Protein AF-A0A973AXG6-F1 (afdb_monomer)

Foldseek 3Di:
DPPVVQLVVQLVLQLVLLVVLVEDNVLSNLQSNLLCVQPPNCSSVLSDDPPDVPPPVPPPPPPDDPDAPDQYAQPQDSHGLSQLVCCCPVVVDQALCCCCCPRSVVLPPPRAALSSSLNSLVSCCVSVSHPPVCSVVRSVVNQVCSCVPPVDHHHHPPPD

Nearest PDB structures (foldseek):
  3kra-assembly1_C  TM=2.219E-01  e=5.729E+00  Mentha x piperita

Secondary structure (DSSP, 8-state):
-HHHHHHHHHHHHHHHHHHHTT--HHHHHHHHHHHHHHHGGGGGGGT-----TT-----------SSS--TT--TTSS--THHHHHHHHHH---SHHIIIIIIS-GGG-TT--HHHHHHHHHHHHHTTSS-GGGHHHHHHHHHHHHHHHH----------

Solvent-accessible surface area (backbone atoms only — not comparable to full-atom values): 9145 Å² total; per-residue (Å²): 125,69,68,61,61,56,49,54,52,30,30,54,45,16,29,51,35,33,42,76,67,67,36,57,73,91,52,21,56,60,27,17,49,48,36,27,72,69,47,40,85,51,25,38,55,32,58,54,76,78,82,48,89,92,56,76,70,65,78,76,73,80,69,92,61,91,90,66,71,58,100,60,35,34,56,73,48,57,40,46,51,43,46,57,57,34,37,36,73,80,65,66,43,73,47,69,59,47,38,38,56,69,64,68,41,38,80,75,41,90,56,51,30,50,60,29,48,44,38,52,36,54,50,33,30,75,69,69,64,37,58,74,90,46,36,67,60,52,39,53,51,46,49,53,45,39,31,76,76,69,71,41,81,64,46,74,81,76,83,124

Mean predicted aligned error: 7.83 Å

Sequence (160 aa):
ACAGASRTAAIQQAVAAAAEAGMPMQQAGAVAESTVALFGKRAADVWHRSKVPGQDVAQIQIQDKAQGPGPGHIRGVDLPAAAVEFCVREEWAVTLDDVIERRLMLSFHERLSRETIADVAELLVRAGVLAADLAAVEVDACVARLESRYGRIVPQNNIL

Structure (mmCIF, N/CA/C/O backbone):
data_AF-A0A973AXG6-F1
#
_entry.id   AF-A0A973AXG6-F1
#
loop_
_atom_site.group_PDB
_atom_site.id
_atom_site.type_symbol
_atom_site.label_atom_id
_atom_site.label_alt_id
_atom_site.label_comp_id
_atom_site.label_asym_id
_atom_site.label_entity_id
_atom_site.label_seq_id
_atom_site.pdbx_PDB_ins_code
_atom_site.Cartn_x
_atom_site.Cartn_y
_atom_site.Cartn_z
_atom_site.occupancy
_atom_site.B_iso_or_equiv
_atom_site.auth_seq_id
_atom_site.auth_comp_id
_atom_site.auth_asym_id
_atom_site.auth_atom_id
_atom_site.pdbx_PDB_model_num
ATOM 1 N N . ALA A 1 1 ? 26.809 6.194 -14.359 1.00 47.06 1 ALA A N 1
ATOM 2 C CA . ALA A 1 1 ? 25.831 6.279 -15.468 1.00 47.06 1 ALA A CA 1
ATOM 3 C C . ALA A 1 1 ? 24.842 5.095 -15.539 1.00 47.06 1 ALA A C 1
ATOM 5 O O . ALA A 1 1 ? 23.777 5.265 -16.112 1.00 47.06 1 ALA A O 1
ATOM 6 N N . CYS A 1 2 ? 25.114 3.925 -14.936 1.00 53.59 2 CYS A N 1
ATOM 7 C CA . CYS A 1 2 ? 24.285 2.717 -15.128 1.00 53.59 2 CYS A CA 1
ATOM 8 C C . CYS A 1 2 ? 22.955 2.652 -14.339 1.00 53.59 2 CYS A C 1
ATOM 10 O O . CYS A 1 2 ? 22.064 1.902 -14.725 1.00 53.59 2 CYS A O 1
ATOM 12 N N . ALA A 1 3 ? 22.785 3.425 -13.258 1.00 60.06 3 ALA A N 1
ATOM 13 C CA . ALA A 1 3 ? 21.574 3.354 -12.427 1.00 60.06 3 ALA A CA 1
ATOM 14 C C . ALA A 1 3 ? 20.322 3.929 -13.124 1.00 60.06 3 ALA A C 1
ATOM 16 O O . ALA A 1 3 ? 19.241 3.354 -13.017 1.00 60.06 3 ALA A O 1
ATOM 17 N N . GLY A 1 4 ? 20.473 5.019 -13.889 1.00 63.59 4 GLY A N 1
ATOM 18 C CA . GLY A 1 4 ? 19.365 5.651 -14.619 1.00 63.59 4 GLY A CA 1
ATOM 19 C C . GLY A 1 4 ? 18.826 4.780 -15.755 1.00 63.59 4 GLY A C 1
ATOM 20 O O . GLY A 1 4 ? 17.620 4.578 -15.847 1.00 63.59 4 GLY A O 1
ATOM 21 N N . ALA A 1 5 ? 19.717 4.169 -16.544 1.00 67.56 5 ALA A N 1
ATOM 22 C CA . ALA A 1 5 ? 19.334 3.249 -17.619 1.00 67.56 5 ALA A CA 1
ATOM 23 C C . ALA A 1 5 ? 18.560 2.024 -17.094 1.00 67.56 5 ALA A C 1
ATOM 25 O O . ALA A 1 5 ? 17.587 1.594 -17.710 1.00 67.56 5 ALA A O 1
ATOM 26 N N . SER A 1 6 ? 18.934 1.505 -15.915 1.00 84.75 6 SER A N 1
ATOM 27 C CA . SER A 1 6 ? 18.208 0.403 -15.272 1.00 84.75 6 SER A CA 1
ATOM 28 C C . SER A 1 6 ? 16.818 0.811 -14.774 1.00 84.75 6 SER A C 1
ATOM 30 O O . SER A 1 6 ? 15.925 -0.032 -14.769 1.00 84.75 6 SER A O 1
ATOM 32 N N . ARG A 1 7 ? 16.623 2.067 -14.345 1.00 90.56 7 ARG A N 1
ATOM 33 C CA . ARG A 1 7 ? 15.315 2.565 -13.891 1.00 90.56 7 ARG A CA 1
ATOM 34 C C . ARG A 1 7 ? 14.365 2.774 -15.067 1.00 90.56 7 ARG A C 1
ATOM 36 O O . ARG A 1 7 ? 13.229 2.323 -15.000 1.00 90.56 7 ARG A O 1
ATOM 43 N N . THR A 1 8 ? 14.833 3.397 -16.150 1.00 92.25 8 THR A N 1
ATOM 44 C CA . THR A 1 8 ? 14.026 3.597 -17.365 1.00 92.25 8 THR A CA 1
ATOM 45 C C . THR A 1 8 ? 13.542 2.267 -17.942 1.00 92.25 8 THR A C 1
ATOM 47 O O . THR A 1 8 ? 12.367 2.142 -18.272 1.00 92.25 8 THR A O 1
ATOM 50 N N . ALA A 1 9 ? 14.414 1.254 -17.999 1.00 92.69 9 ALA A N 1
ATOM 51 C CA . ALA A 1 9 ? 14.035 -0.081 -18.460 1.00 92.69 9 ALA A CA 1
ATOM 52 C C . ALA A 1 9 ? 12.971 -0.733 -17.557 1.00 92.69 9 ALA A C 1
ATOM 54 O O . ALA A 1 9 ? 12.004 -1.296 -18.065 1.00 92.69 9 ALA A O 1
ATOM 55 N N . ALA A 1 10 ? 13.107 -0.613 -16.231 1.00 92.75 10 ALA A N 1
ATOM 56 C CA . ALA A 1 10 ? 12.113 -1.129 -15.290 1.00 92.75 10 ALA A CA 1
ATOM 57 C C . ALA A 1 10 ? 10.749 -0.436 -15.452 1.00 92.75 10 ALA A C 1
ATOM 59 O O . ALA A 1 10 ? 9.724 -1.109 -15.426 1.00 92.75 10 ALA A O 1
ATOM 60 N N . ILE A 1 11 ? 10.728 0.883 -15.684 1.00 94.38 11 ILE A N 1
ATOM 61 C CA . ILE A 1 11 ? 9.487 1.630 -15.955 1.00 94.38 11 ILE A CA 1
ATOM 62 C C . ILE A 1 11 ? 8.838 1.138 -17.249 1.00 94.38 11 ILE A C 1
ATOM 64 O O . ILE A 1 11 ? 7.647 0.853 -17.255 1.00 94.38 11 ILE A O 1
ATOM 68 N N . GLN A 1 12 ? 9.602 0.978 -18.332 1.00 93.69 12 GLN A N 1
ATOM 69 C CA . GLN A 1 12 ? 9.063 0.481 -19.604 1.00 93.69 12 GLN A CA 1
ATOM 70 C C . GLN A 1 12 ? 8.452 -0.921 -19.469 1.00 93.69 12 GLN A C 1
ATOM 72 O O . GLN A 1 12 ? 7.366 -1.168 -19.988 1.00 93.69 12 GLN A O 1
ATOM 77 N N . GLN A 1 13 ? 9.119 -1.818 -18.738 1.00 92.88 13 GLN A N 1
ATOM 78 C CA . GLN A 1 13 ? 8.604 -3.162 -18.458 1.00 92.88 13 GLN A CA 1
ATOM 79 C C . GLN A 1 13 ? 7.335 -3.117 -17.599 1.00 92.88 13 GLN A C 1
ATOM 81 O O . GLN A 1 13 ? 6.363 -3.799 -17.907 1.00 92.88 13 GLN A O 1
ATOM 86 N N . ALA A 1 14 ? 7.318 -2.278 -16.564 1.00 91.69 14 ALA A N 1
ATOM 87 C CA . ALA A 1 14 ? 6.158 -2.078 -15.704 1.00 91.69 14 ALA A CA 1
ATOM 88 C C . ALA A 1 14 ? 4.948 -1.509 -16.469 1.00 91.69 14 ALA A C 1
ATOM 90 O O . ALA A 1 14 ? 3.832 -1.981 -16.280 1.00 91.69 14 ALA A O 1
ATOM 91 N N . VAL A 1 15 ? 5.159 -0.551 -17.380 1.00 92.38 15 VAL A N 1
ATOM 92 C CA . VAL A 1 15 ? 4.095 -0.018 -18.251 1.00 92.38 15 VAL A CA 1
ATOM 93 C C . VAL A 1 15 ? 3.522 -1.113 -19.150 1.00 92.38 15 VAL A C 1
ATOM 95 O O . VAL A 1 15 ? 2.302 -1.216 -19.271 1.00 92.38 15 VAL A O 1
ATOM 98 N N . ALA A 1 16 ? 4.379 -1.935 -19.763 1.00 90.94 16 ALA A N 1
ATOM 99 C CA . ALA A 1 16 ? 3.936 -3.042 -20.608 1.00 90.94 16 ALA A CA 1
ATOM 100 C C . ALA A 1 16 ? 3.105 -4.059 -19.809 1.00 90.94 16 ALA A C 1
ATOM 102 O O . ALA A 1 16 ? 1.989 -4.382 -20.210 1.00 90.94 16 ALA A O 1
ATOM 103 N N . ALA A 1 17 ? 3.592 -4.476 -18.637 1.00 89.06 17 ALA A N 1
ATOM 104 C CA . ALA A 1 17 ? 2.888 -5.413 -17.766 1.00 89.06 17 ALA A CA 1
ATOM 105 C C . ALA A 1 17 ? 1.540 -4.853 -17.266 1.00 89.06 17 ALA A C 1
ATOM 107 O O . ALA A 1 17 ? 0.534 -5.563 -17.257 1.00 89.06 17 ALA A O 1
ATOM 108 N N . ALA A 1 18 ? 1.484 -3.563 -16.913 1.00 86.62 18 ALA A N 1
ATOM 109 C CA . ALA A 1 18 ? 0.241 -2.896 -16.531 1.00 86.62 18 ALA A CA 1
ATOM 110 C C . ALA A 1 18 ? -0.778 -2.863 -17.684 1.00 86.62 18 ALA A C 1
ATOM 112 O O . ALA A 1 18 ? -1.961 -3.137 -17.469 1.00 86.62 18 ALA A O 1
ATOM 113 N N . ALA A 1 19 ? -0.327 -2.560 -18.905 1.00 86.12 19 ALA A N 1
ATOM 114 C CA . ALA A 1 19 ? -1.180 -2.544 -20.090 1.00 86.12 19 ALA A CA 1
ATOM 115 C C . ALA A 1 19 ? -1.712 -3.947 -20.435 1.00 86.12 19 ALA A C 1
ATOM 117 O O . ALA A 1 19 ? -2.901 -4.096 -20.712 1.00 86.12 19 ALA A O 1
ATOM 118 N N . GLU A 1 20 ? -0.869 -4.980 -20.357 1.00 84.94 20 GLU A N 1
ATOM 119 C CA . GLU A 1 20 ? -1.271 -6.385 -20.537 1.00 84.94 20 GLU A CA 1
ATOM 120 C C . GLU A 1 20 ? -2.299 -6.837 -19.490 1.00 84.94 20 GLU A C 1
ATOM 122 O O . GLU A 1 20 ? -3.210 -7.603 -19.804 1.00 84.94 20 GLU A O 1
ATOM 127 N N . ALA A 1 21 ? -2.206 -6.314 -18.264 1.00 81.00 21 ALA A N 1
ATOM 128 C CA . ALA A 1 21 ? -3.181 -6.534 -17.198 1.00 81.00 21 ALA A CA 1
ATOM 129 C C . ALA A 1 21 ? -4.489 -5.726 -17.368 1.00 81.00 21 ALA A C 1
ATOM 131 O O . ALA A 1 21 ? -5.365 -5.793 -16.505 1.00 81.00 21 ALA A O 1
ATOM 132 N N . GLY A 1 22 ? -4.642 -4.973 -18.465 1.00 81.81 22 GLY A N 1
ATOM 133 C CA . GLY A 1 22 ? -5.857 -4.225 -18.797 1.00 81.81 22 GLY A CA 1
ATOM 134 C C . GLY A 1 22 ? -5.927 -2.808 -18.220 1.00 81.81 22 GLY A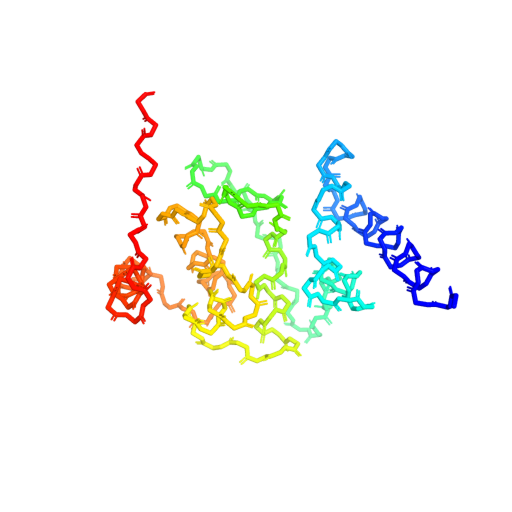 C 1
ATOM 135 O O . GLY A 1 22 ? -6.989 -2.188 -18.268 1.00 81.81 22 GLY A O 1
ATOM 136 N N . MET A 1 23 ? -4.827 -2.267 -17.683 1.00 81.12 23 MET A N 1
ATOM 137 C CA . MET A 1 23 ? -4.791 -0.889 -17.188 1.00 81.12 23 MET A CA 1
ATOM 138 C C . MET A 1 23 ? -4.875 0.124 -18.345 1.00 81.12 23 MET A C 1
ATOM 140 O O . MET A 1 23 ? -4.118 0.005 -19.313 1.00 81.12 23 MET A O 1
ATOM 144 N N . PRO A 1 24 ? -5.720 1.173 -18.257 1.00 83.62 24 PRO A N 1
ATOM 145 C CA . PRO A 1 24 ? -5.758 2.226 -19.268 1.00 83.62 24 PRO A CA 1
ATOM 146 C C . PRO A 1 24 ? -4.400 2.923 -19.420 1.00 83.62 24 PRO A C 1
ATOM 148 O O . PRO A 1 24 ? -3.793 3.338 -18.431 1.00 83.62 24 PRO A O 1
ATOM 151 N N . MET A 1 25 ? -3.946 3.135 -20.661 1.00 80.31 25 MET A N 1
ATOM 152 C CA . MET A 1 25 ? -2.627 3.730 -20.941 1.00 80.31 25 MET A CA 1
ATOM 153 C C . MET A 1 25 ? -2.417 5.106 -20.294 1.00 80.31 25 MET A C 1
ATOM 155 O O . MET A 1 25 ? -1.294 5.436 -19.923 1.00 80.31 25 MET A O 1
ATOM 159 N N . GLN A 1 26 ? -3.488 5.891 -20.119 1.00 83.44 26 GLN A N 1
ATOM 160 C CA . GLN A 1 26 ? -3.427 7.194 -19.447 1.00 83.44 26 GLN A CA 1
ATOM 16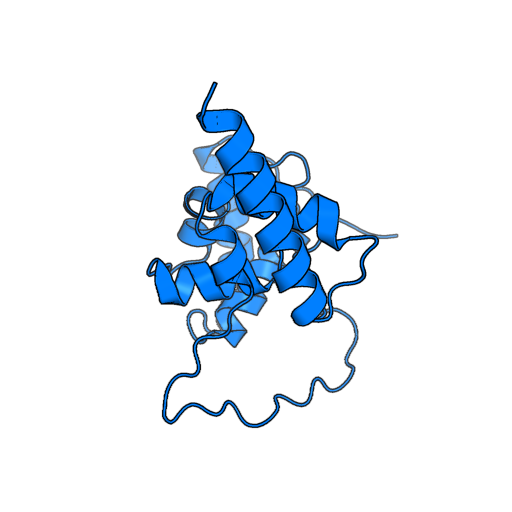1 C C . GLN A 1 26 ? -2.971 7.080 -17.981 1.00 83.44 26 GLN A C 1
ATOM 163 O O . GLN A 1 26 ? -2.364 8.010 -17.461 1.00 83.44 26 GLN A O 1
ATOM 168 N N . GLN A 1 27 ? -3.250 5.950 -17.325 1.00 82.44 27 GLN A N 1
ATOM 169 C CA . GLN A 1 27 ? -2.893 5.687 -15.926 1.00 82.44 27 GLN A CA 1
ATOM 170 C C . GLN A 1 27 ? -1.609 4.851 -15.804 1.00 82.44 27 GLN A C 1
ATOM 172 O O . GLN A 1 27 ? -0.856 5.022 -14.847 1.00 82.44 27 GLN A O 1
ATOM 177 N N . ALA A 1 28 ? -1.321 3.993 -16.789 1.00 85.75 28 ALA A N 1
ATOM 178 C CA . ALA A 1 28 ? -0.217 3.032 -16.741 1.00 85.75 28 ALA A CA 1
ATOM 179 C C . ALA A 1 28 ? 1.159 3.668 -16.468 1.00 85.75 28 ALA A C 1
ATOM 181 O O . ALA A 1 28 ? 1.954 3.085 -15.739 1.00 85.75 28 ALA A O 1
ATOM 182 N N . GLY A 1 29 ? 1.435 4.865 -17.002 1.00 88.56 29 GLY A N 1
ATOM 183 C CA . GLY A 1 29 ? 2.706 5.567 -16.777 1.00 88.56 29 GLY A CA 1
ATOM 184 C C . GLY A 1 29 ? 2.948 5.925 -15.307 1.00 88.56 29 GLY A C 1
ATOM 185 O O . GLY A 1 29 ? 3.936 5.489 -14.720 1.00 88.56 29 GLY A O 1
ATOM 186 N N . ALA A 1 30 ? 2.017 6.665 -14.695 1.00 87.56 30 ALA A N 1
ATOM 187 C CA . ALA A 1 30 ? 2.130 7.102 -13.300 1.00 87.56 30 ALA A CA 1
ATOM 188 C C . ALA A 1 30 ? 2.144 5.914 -12.324 1.00 87.56 30 ALA A C 1
ATOM 190 O O . ALA A 1 30 ? 2.936 5.879 -11.379 1.00 87.56 30 ALA A O 1
ATOM 191 N N . VAL A 1 31 ? 1.314 4.900 -12.589 1.00 89.19 31 VAL A N 1
ATOM 192 C CA . VAL A 1 31 ? 1.275 3.684 -11.771 1.00 89.19 31 VAL A CA 1
ATOM 193 C C . VAL A 1 31 ? 2.582 2.897 -11.893 1.00 89.19 31 VAL A C 1
ATOM 195 O O . VAL A 1 31 ? 3.120 2.434 -10.885 1.00 89.19 31 VAL A O 1
ATOM 198 N N . ALA A 1 32 ? 3.146 2.771 -13.098 1.00 91.06 32 ALA A N 1
ATOM 199 C CA . ALA A 1 32 ? 4.426 2.100 -13.306 1.00 91.06 32 ALA A CA 1
ATOM 200 C C . ALA A 1 32 ? 5.580 2.820 -12.597 1.00 91.06 32 ALA A C 1
ATOM 202 O O . ALA A 1 32 ? 6.410 2.164 -11.969 1.00 91.06 32 ALA A O 1
ATOM 203 N N . GLU A 1 33 ? 5.627 4.152 -12.645 1.00 92.88 33 GLU A N 1
ATOM 204 C CA . GLU A 1 33 ? 6.648 4.938 -11.947 1.00 92.88 33 GLU A CA 1
ATOM 205 C C . GLU A 1 33 ? 6.600 4.736 -10.430 1.00 92.88 33 GLU A C 1
ATOM 207 O O . GLU A 1 33 ? 7.634 4.439 -9.820 1.00 92.88 33 GLU A O 1
ATOM 212 N N . SER A 1 34 ? 5.409 4.833 -9.836 1.00 92.81 34 SER A N 1
ATOM 213 C CA . SER A 1 34 ? 5.194 4.596 -8.405 1.00 92.81 34 SER A CA 1
ATOM 214 C C . SER A 1 34 ? 5.543 3.161 -8.009 1.00 92.81 34 SER A C 1
ATOM 216 O O . SER A 1 34 ? 6.219 2.929 -7.006 1.00 92.81 34 SER A O 1
ATOM 218 N N . THR A 1 35 ? 5.177 2.184 -8.840 1.00 92.94 35 THR A N 1
ATOM 219 C CA . THR A 1 35 ? 5.497 0.770 -8.596 1.00 92.94 35 THR A CA 1
ATOM 220 C C . THR A 1 35 ? 7.006 0.513 -8.691 1.00 92.94 35 THR A C 1
ATOM 222 O O . THR A 1 35 ? 7.568 -0.171 -7.843 1.00 92.94 35 THR A O 1
ATOM 225 N N . VAL A 1 36 ? 7.714 1.104 -9.661 1.00 95.75 36 VAL A N 1
ATOM 226 C CA . VAL A 1 36 ? 9.186 1.012 -9.750 1.00 95.75 36 VAL A CA 1
ATOM 227 C C . VAL A 1 36 ? 9.871 1.718 -8.585 1.00 95.75 36 VAL A C 1
ATOM 229 O O . VAL A 1 36 ? 10.928 1.266 -8.143 1.00 95.75 36 VAL A O 1
ATOM 232 N N . ALA A 1 37 ? 9.298 2.802 -8.063 1.00 94.06 37 ALA A N 1
ATOM 233 C CA . ALA A 1 37 ? 9.838 3.460 -6.880 1.00 94.06 37 ALA A CA 1
ATOM 234 C C . ALA A 1 37 ? 9.824 2.540 -5.646 1.00 94.06 37 ALA A C 1
ATOM 236 O O . ALA A 1 37 ? 10.778 2.583 -4.873 1.00 94.06 37 ALA A O 1
ATOM 237 N N . LEU A 1 38 ? 8.800 1.690 -5.505 1.00 94.00 38 LEU A N 1
ATOM 238 C CA . LEU A 1 38 ? 8.659 0.751 -4.386 1.00 94.00 38 LEU A CA 1
ATOM 239 C C . LEU A 1 38 ? 9.396 -0.578 -4.612 1.00 94.00 38 LEU A C 1
ATOM 241 O O . LEU A 1 38 ? 10.141 -1.032 -3.749 1.00 94.00 38 LEU A O 1
ATOM 245 N N . PHE A 1 39 ? 9.227 -1.192 -5.783 1.00 93.69 39 PHE A N 1
ATOM 246 C CA . PHE A 1 39 ? 9.658 -2.573 -6.045 1.00 93.69 39 PHE A CA 1
ATOM 247 C C . PHE A 1 39 ? 10.887 -2.672 -6.961 1.00 93.69 39 PHE A C 1
ATOM 249 O O . PHE A 1 39 ? 11.418 -3.761 -7.213 1.00 93.69 39 PHE A O 1
ATOM 256 N N . GLY A 1 40 ? 11.374 -1.542 -7.480 1.00 93.88 40 GLY A N 1
ATOM 257 C CA . GLY A 1 40 ? 12.552 -1.482 -8.337 1.00 93.88 40 GLY A CA 1
ATOM 258 C C . GLY A 1 40 ? 12.428 -2.394 -9.557 1.00 93.88 40 GLY A C 1
ATOM 259 O O . GLY A 1 40 ? 11.502 -2.278 -10.355 1.00 93.88 40 GLY A O 1
ATOM 260 N N . LYS A 1 41 ? 13.376 -3.325 -9.703 1.00 92.00 41 LYS A N 1
ATOM 261 C CA . LYS A 1 41 ? 13.426 -4.265 -10.837 1.00 92.00 41 LYS A CA 1
ATOM 262 C C . LYS A 1 41 ? 12.286 -5.289 -10.836 1.00 92.00 41 LYS A C 1
ATOM 264 O O . LYS A 1 41 ? 12.020 -5.860 -11.882 1.00 92.00 41 LYS A O 1
ATOM 269 N N . ARG A 1 42 ? 11.634 -5.510 -9.689 1.00 92.50 42 ARG A N 1
ATOM 270 C CA . ARG A 1 42 ? 10.502 -6.440 -9.542 1.00 92.50 42 ARG A CA 1
ATOM 271 C C . ARG A 1 42 ? 9.158 -5.787 -9.837 1.00 92.50 42 ARG A C 1
ATOM 273 O O . ARG A 1 42 ? 8.133 -6.428 -9.670 1.00 92.50 42 ARG A O 1
ATOM 280 N N . ALA A 1 43 ? 9.143 -4.519 -10.254 1.00 93.06 43 ALA A N 1
ATOM 281 C CA . ALA A 1 43 ? 7.895 -3.821 -10.524 1.00 93.06 43 ALA A CA 1
ATOM 282 C C . ALA A 1 43 ? 7.014 -4.613 -11.491 1.00 93.06 43 ALA A C 1
ATOM 284 O O . ALA A 1 43 ? 5.869 -4.865 -11.157 1.00 93.06 43 ALA A O 1
ATOM 285 N N . ALA A 1 44 ? 7.549 -5.078 -12.627 1.00 91.06 44 ALA A N 1
ATOM 286 C CA . ALA A 1 44 ? 6.788 -5.865 -13.603 1.00 91.06 44 ALA A CA 1
ATOM 287 C C . ALA A 1 44 ? 6.115 -7.116 -12.990 1.00 91.06 44 ALA A C 1
ATOM 289 O O . ALA A 1 44 ? 4.986 -7.449 -13.349 1.00 91.06 44 ALA A O 1
ATOM 290 N N . ASP A 1 45 ? 6.755 -7.744 -11.998 1.00 90.69 45 ASP A N 1
ATOM 291 C CA . ASP A 1 45 ? 6.234 -8.927 -11.305 1.00 90.69 45 ASP A CA 1
ATOM 292 C C . ASP A 1 45 ? 4.954 -8.639 -10.505 1.00 90.69 45 ASP A C 1
ATOM 294 O O . ASP A 1 45 ? 4.179 -9.559 -10.245 1.00 90.69 45 ASP A O 1
ATOM 298 N N . VAL A 1 46 ? 4.690 -7.374 -10.151 1.00 90.00 46 VAL A N 1
ATOM 299 C CA . VAL A 1 46 ? 3.469 -6.960 -9.441 1.00 90.00 46 VAL A CA 1
ATOM 300 C C . VAL A 1 46 ? 2.214 -7.292 -10.245 1.00 90.00 46 VAL A C 1
ATOM 302 O O . VAL A 1 46 ? 1.211 -7.713 -9.674 1.00 90.00 46 VAL A O 1
ATOM 305 N N . TRP A 1 47 ? 2.261 -7.143 -11.569 1.00 84.88 47 TRP A N 1
ATOM 306 C CA . TRP A 1 47 ? 1.121 -7.427 -12.449 1.00 84.88 47 TRP A CA 1
ATOM 307 C C . TRP A 1 47 ? 1.039 -8.895 -12.866 1.00 84.88 47 TRP A C 1
ATOM 309 O O . TRP A 1 47 ? 0.014 -9.342 -13.384 1.00 84.88 47 TRP A O 1
ATOM 319 N N . HIS A 1 48 ? 2.092 -9.674 -12.620 1.00 77.81 48 HIS A N 1
ATOM 320 C CA . HIS A 1 48 ? 2.071 -11.101 -12.875 1.00 77.81 48 HIS A CA 1
ATOM 321 C C . HIS A 1 48 ? 1.317 -11.813 -11.750 1.00 77.81 48 HIS A C 1
ATOM 323 O O . HIS A 1 48 ? 1.766 -11.942 -10.609 1.00 77.81 48 HIS A O 1
ATOM 329 N N . ARG A 1 49 ? 0.132 -12.319 -12.089 1.00 64.31 49 ARG A N 1
ATOM 330 C CA . ARG A 1 49 ? -0.593 -13.253 -11.233 1.00 64.31 49 ARG A CA 1
ATOM 331 C C . ARG A 1 49 ? 0.153 -14.582 -11.297 1.00 64.31 49 ARG A C 1
ATOM 333 O O . ARG A 1 49 ? 0.132 -15.247 -12.334 1.00 64.31 49 ARG A O 1
ATOM 340 N N . SER A 1 50 ? 0.834 -14.970 -10.220 1.00 43.44 50 SER A N 1
ATOM 341 C CA . SER A 1 50 ? 1.374 -16.327 -10.119 1.00 43.44 50 SER A CA 1
ATOM 342 C C . SER A 1 50 ? 0.207 -17.295 -10.314 1.00 43.44 50 SER A C 1
ATOM 344 O O . SER A 1 50 ? -0.746 -17.286 -9.535 1.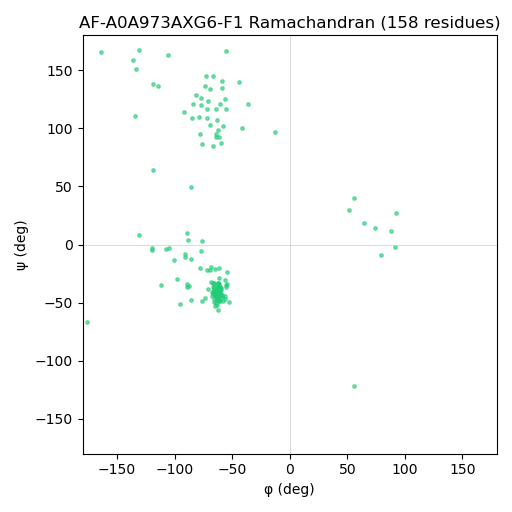00 43.44 50 SER A O 1
ATOM 346 N N . LYS A 1 51 ? 0.251 -18.101 -11.381 1.00 36.75 51 LYS A N 1
ATOM 347 C CA . LYS A 1 51 ? -0.630 -19.259 -1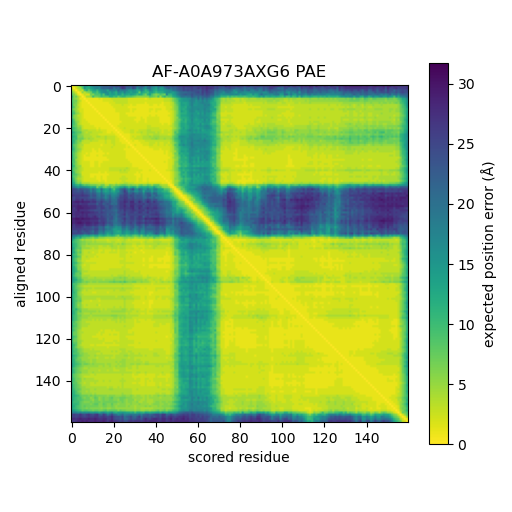1.539 1.00 36.75 51 LYS A CA 1
ATOM 348 C C . LYS A 1 51 ? -0.277 -20.218 -10.410 1.00 36.75 51 LYS A C 1
ATOM 350 O O . LYS A 1 51 ? 0.694 -20.958 -10.526 1.00 36.75 51 LYS A O 1
ATOM 355 N N . VAL A 1 52 ? -1.002 -20.165 -9.300 1.00 35.06 52 VAL A N 1
ATOM 356 C CA . VAL A 1 52 ? -0.873 -21.174 -8.249 1.00 35.06 52 VAL A CA 1
ATOM 357 C C . VAL A 1 52 ? -1.503 -22.459 -8.803 1.00 35.06 52 VAL A C 1
ATOM 359 O O . VAL A 1 52 ? -2.698 -22.450 -9.111 1.00 35.06 52 VAL A O 1
ATOM 362 N N . PRO A 1 53 ? -0.752 -23.563 -8.987 1.00 30.44 53 PRO A N 1
ATOM 363 C CA . PRO A 1 53 ? -1.331 -24.814 -9.465 1.00 30.44 53 PRO A CA 1
ATOM 364 C C . PRO A 1 53 ? -2.395 -25.296 -8.471 1.00 30.44 53 PRO A C 1
ATOM 366 O O . PRO A 1 53 ? -2.095 -25.501 -7.299 1.00 30.44 53 PRO A O 1
ATOM 369 N N . GLY A 1 54 ? -3.641 -25.447 -8.923 1.00 36.38 54 GLY A N 1
ATOM 370 C CA . GLY A 1 54 ? -4.760 -25.877 -8.071 1.00 36.38 54 GLY A CA 1
ATOM 371 C C . GLY A 1 54 ? -5.555 -24.748 -7.404 1.00 36.38 54 GLY A C 1
ATOM 372 O O . GLY A 1 54 ? -6.564 -25.032 -6.766 1.00 36.38 54 GLY A O 1
ATOM 373 N N . GLN A 1 55 ? -5.171 -23.485 -7.604 1.00 39.81 55 GLN A N 1
ATOM 374 C CA . GLN A 1 55 ? -6.042 -22.327 -7.392 1.00 39.81 55 GLN A CA 1
ATOM 375 C C . GLN A 1 55 ? -6.215 -21.587 -8.719 1.00 39.81 55 GLN A C 1
ATOM 377 O O . GLN A 1 55 ? -5.847 -20.422 -8.867 1.00 39.81 55 GLN A O 1
ATOM 382 N N . ASP A 1 56 ? -6.843 -22.260 -9.687 1.00 37.16 56 ASP A N 1
ATOM 383 C CA . ASP A 1 56 ? -7.749 -21.525 -10.561 1.00 37.16 56 ASP A CA 1
ATOM 384 C C . ASP A 1 56 ? -8.830 -20.984 -9.630 1.00 37.16 56 ASP A C 1
ATOM 386 O O . ASP A 1 56 ? -9.791 -21.670 -9.280 1.00 37.16 56 ASP A O 1
ATOM 390 N N . VAL A 1 57 ? -8.623 -19.759 -9.148 1.00 40.53 57 VAL A N 1
ATOM 391 C CA . VAL A 1 57 ? -9.712 -18.928 -8.660 1.00 40.53 57 VAL A CA 1
ATOM 392 C C . VAL A 1 57 ? -10.639 -18.771 -9.852 1.00 40.53 57 VAL A C 1
ATOM 394 O O . VAL A 1 57 ? -10.462 -17.889 -10.694 1.00 40.53 57 VAL A O 1
ATOM 397 N N . ALA A 1 58 ? -11.554 -19.737 -9.972 1.00 33.72 58 ALA A N 1
ATOM 398 C CA . ALA A 1 58 ? -12.677 -19.726 -10.879 1.00 33.72 58 ALA A CA 1
ATOM 399 C C . ALA A 1 58 ? -13.153 -18.288 -10.940 1.00 33.72 58 ALA A C 1
ATOM 401 O O . ALA A 1 58 ? -13.389 -17.716 -9.874 1.00 33.72 58 ALA A O 1
ATOM 402 N N . GLN A 1 59 ? -13.144 -17.722 -12.155 1.00 39.31 59 GLN A N 1
ATOM 403 C CA . GLN A 1 59 ? -13.606 -16.379 -12.490 1.00 39.31 59 GLN A CA 1
ATOM 404 C C . GLN A 1 59 ? -14.394 -15.794 -11.326 1.00 39.31 59 GLN A C 1
ATOM 406 O O . GLN A 1 59 ? -15.569 -16.125 -11.153 1.00 39.31 59 GLN A O 1
ATOM 411 N N . ILE A 1 60 ? -13.735 -14.986 -10.488 1.00 37.12 60 ILE A N 1
ATOM 412 C CA . ILE A 1 60 ? -14.478 -14.139 -9.570 1.00 37.12 60 ILE A CA 1
ATOM 413 C C . ILE A 1 60 ? -15.247 -13.245 -10.526 1.00 37.12 60 ILE A C 1
ATOM 415 O O . ILE A 1 60 ? -14.677 -12.346 -11.144 1.00 37.12 60 ILE A O 1
ATOM 419 N N . GLN A 1 61 ? -16.507 -13.607 -10.757 1.00 32.22 61 GLN A N 1
ATOM 420 C CA . GLN A 1 61 ? -17.458 -12.773 -11.445 1.00 32.22 61 GLN A CA 1
ATOM 421 C C . GLN A 1 61 ? -17.486 -11.505 -10.612 1.00 32.22 61 GLN A C 1
ATOM 423 O O . GLN A 1 61 ? -18.050 -11.485 -9.518 1.00 32.22 61 GLN A O 1
ATOM 428 N N . ILE A 1 62 ? -16.804 -10.471 -11.101 1.00 38.53 62 ILE A N 1
ATOM 429 C CA . ILE A 1 62 ? -16.997 -9.114 -10.625 1.00 38.53 62 ILE A CA 1
ATOM 430 C C . ILE A 1 62 ? -18.419 -8.785 -11.067 1.00 38.53 62 ILE A C 1
ATOM 432 O O . ILE A 1 62 ? -18.653 -8.307 -12.172 1.00 38.53 62 ILE A O 1
ATOM 436 N N . GLN A 1 63 ? -19.393 -9.186 -10.252 1.00 28.97 63 GLN A N 1
ATOM 437 C CA . GLN A 1 63 ? -20.722 -8.628 -10.347 1.00 28.97 63 GLN A CA 1
ATOM 438 C C . GLN A 1 63 ? -20.554 -7.163 -9.984 1.00 28.97 63 GLN A C 1
ATOM 440 O O . GLN A 1 63 ? -20.112 -6.848 -8.879 1.00 28.97 63 GLN A O 1
ATOM 445 N N . ASP A 1 64 ? -20.855 -6.303 -10.953 1.00 36.81 64 ASP A N 1
ATOM 446 C CA . ASP A 1 64 ? -21.061 -4.876 -10.765 1.00 36.81 64 ASP A CA 1
ATOM 447 C C . ASP A 1 64 ? -21.879 -4.649 -9.490 1.00 36.81 64 ASP A C 1
ATOM 449 O O . ASP A 1 64 ? -23.104 -4.791 -9.456 1.00 36.81 64 ASP A O 1
ATOM 453 N N . LYS A 1 65 ? -21.185 -4.297 -8.414 1.00 31.42 65 LYS A N 1
ATOM 454 C CA . LYS A 1 65 ? -21.785 -3.642 -7.269 1.00 31.42 65 LYS A CA 1
ATOM 455 C C . LYS A 1 65 ? -20.857 -2.502 -6.906 1.00 31.42 65 LYS A C 1
ATOM 457 O O . LYS A 1 65 ? -19.710 -2.702 -6.520 1.00 31.42 65 LYS A O 1
ATOM 462 N N . ALA A 1 66 ? -21.367 -1.304 -7.160 1.00 41.81 66 ALA A N 1
ATOM 463 C CA . ALA A 1 66 ? -20.700 -0.040 -6.943 1.00 41.81 66 ALA A CA 1
ATOM 464 C C . ALA A 1 66 ? -19.985 0.008 -5.578 1.00 41.81 66 ALA A C 1
ATOM 466 O O . ALA A 1 66 ? -20.553 -0.419 -4.576 1.00 41.81 66 ALA A O 1
ATOM 467 N N . GLN A 1 67 ? -18.781 0.600 -5.584 1.00 38.41 67 GLN A N 1
ATOM 468 C CA . GLN A 1 67 ? -17.994 1.085 -4.431 1.00 38.41 67 GLN A CA 1
ATOM 469 C C . GLN A 1 67 ? -16.963 0.144 -3.762 1.00 38.41 67 GLN A C 1
ATOM 471 O O . GLN A 1 67 ? -16.612 0.375 -2.609 1.00 38.41 67 GLN A O 1
ATOM 476 N N . GLY A 1 68 ? -16.387 -0.823 -4.488 1.00 38.66 68 GLY A N 1
ATOM 477 C CA . GLY A 1 68 ? -15.070 -1.417 -4.158 1.00 38.66 68 GLY A CA 1
ATOM 478 C C . GLY A 1 68 ? -13.971 -0.925 -5.120 1.00 38.66 68 GLY A C 1
ATOM 479 O O . GLY A 1 68 ? -14.314 -0.394 -6.185 1.00 38.66 68 GLY A O 1
ATOM 480 N N . PRO A 1 69 ? -12.663 -1.067 -4.813 1.00 43.62 69 PRO A N 1
ATOM 481 C CA . PRO A 1 69 ? -11.603 -0.729 -5.752 1.00 43.62 69 PRO A CA 1
ATOM 482 C C . PRO A 1 69 ? -11.732 -1.648 -6.964 1.00 43.62 69 PRO A C 1
ATOM 484 O O . PRO A 1 69 ? -11.462 -2.854 -6.900 1.00 43.62 69 PRO A O 1
ATOM 487 N N . GLY A 1 70 ? -12.196 -1.056 -8.067 1.00 44.94 70 GLY A N 1
ATOM 488 C CA . GLY A 1 70 ? -12.290 -1.717 -9.357 1.00 44.94 70 GLY A CA 1
ATOM 489 C C . GLY A 1 70 ? -10.931 -2.278 -9.791 1.00 44.94 70 GLY A C 1
ATOM 490 O O . GLY A 1 70 ? -9.892 -1.937 -9.218 1.00 44.94 70 GLY A O 1
ATOM 491 N N . PRO A 1 71 ? -1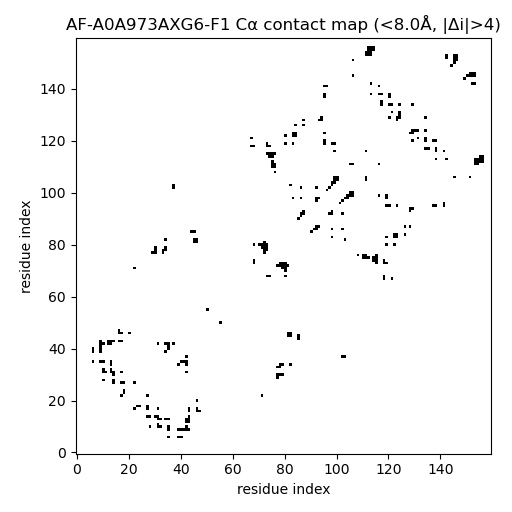0.905 -3.151 -10.806 1.00 50.12 71 PRO A N 1
ATOM 492 C CA . PRO A 1 71 ? -9.664 -3.707 -11.331 1.00 50.12 71 PRO A CA 1
ATOM 493 C C . PRO A 1 71 ? -8.819 -2.569 -11.928 1.00 50.12 71 PRO A C 1
ATOM 495 O O . PRO A 1 71 ? -9.015 -2.170 -13.070 1.00 50.12 71 PRO A O 1
ATOM 498 N N . GLY A 1 72 ? -7.926 -1.975 -11.135 1.00 71.56 72 GLY A N 1
ATOM 499 C CA . GLY A 1 72 ? -7.127 -0.844 -11.598 1.00 71.56 72 GLY A CA 1
ATOM 500 C C . GLY A 1 72 ? -6.093 -0.353 -10.594 1.00 71.56 72 GLY A C 1
ATOM 501 O O . GLY A 1 72 ? -4.901 -0.480 -10.844 1.00 71.56 72 GLY A O 1
ATOM 502 N N . HIS A 1 73 ? -6.510 0.209 -9.461 1.00 80.69 73 HIS A N 1
ATOM 503 C CA . HIS A 1 73 ? -5.601 0.885 -8.527 1.00 80.69 73 HIS A CA 1
ATOM 504 C C . HIS A 1 73 ? -6.250 1.098 -7.153 1.00 80.69 73 HIS A C 1
ATOM 506 O O . HIS A 1 73 ? -7.461 0.955 -7.000 1.00 80.69 73 HIS A O 1
ATOM 512 N N . ILE A 1 74 ? -5.429 1.425 -6.158 1.00 89.81 74 ILE A N 1
ATOM 513 C CA . ILE A 1 74 ? -5.854 1.800 -4.806 1.00 89.81 74 ILE A CA 1
ATOM 514 C C . ILE A 1 74 ? -6.271 3.278 -4.832 1.00 89.81 74 ILE A C 1
ATOM 516 O O . ILE A 1 74 ? -5.513 4.125 -5.304 1.00 89.81 74 ILE A O 1
ATOM 520 N N . ARG A 1 75 ? -7.461 3.627 -4.332 1.00 88.94 75 ARG A N 1
ATOM 521 C CA . ARG A 1 75 ? -7.978 5.003 -4.386 1.00 88.94 75 ARG A CA 1
ATOM 522 C C . ARG A 1 75 ? -7.047 5.990 -3.691 1.00 88.94 75 ARG A C 1
ATOM 524 O O . ARG A 1 75 ? -6.495 5.731 -2.620 1.00 88.94 75 ARG A O 1
ATOM 531 N N . GLY A 1 76 ? -6.916 7.166 -4.301 1.00 86.88 76 GLY A N 1
ATOM 532 C CA . GLY A 1 76 ? -6.123 8.278 -3.777 1.00 86.88 76 GLY A CA 1
ATOM 533 C C . GLY A 1 76 ? -4.613 8.150 -3.998 1.00 86.88 76 GLY A C 1
ATOM 534 O O . GLY A 1 76 ? -3.908 9.134 -3.785 1.00 86.88 76 GLY A O 1
ATOM 535 N N . VAL A 1 77 ? -4.110 7.001 -4.461 1.00 88.94 77 VAL A N 1
ATOM 536 C CA . VAL A 1 77 ? -2.676 6.774 -4.689 1.00 88.94 77 VAL A CA 1
ATOM 537 C C . VAL A 1 77 ? -2.430 6.122 -6.048 1.00 88.94 77 VAL A C 1
ATOM 539 O O . VAL A 1 77 ? -3.253 5.362 -6.546 1.00 88.94 77 VAL A O 1
ATOM 542 N N . ASP A 1 78 ? -1.274 6.384 -6.654 1.00 89.44 78 ASP A N 1
ATOM 543 C CA . ASP A 1 78 ? -0.947 5.844 -7.981 1.00 89.44 78 ASP A CA 1
ATOM 544 C C . ASP A 1 78 ? -0.332 4.438 -7.855 1.00 89.44 78 ASP A C 1
ATOM 546 O O . ASP A 1 78 ? 0.735 4.161 -8.395 1.00 89.44 78 ASP A O 1
ATOM 550 N N . LEU A 1 79 ? -0.976 3.546 -7.094 1.00 91.44 79 LEU A N 1
ATOM 551 C CA . LEU A 1 79 ? -0.513 2.173 -6.869 1.00 91.44 79 LEU A CA 1
ATOM 552 C C . LEU A 1 79 ? -1.528 1.152 -7.380 1.00 91.44 79 LEU A C 1
ATOM 554 O O . LEU A 1 79 ? -2.729 1.315 -7.151 1.00 91.44 79 LEU A O 1
ATOM 558 N N . PRO A 1 80 ? -1.077 0.068 -8.036 1.00 91.31 80 PRO A N 1
ATOM 559 C CA . PRO A 1 80 ? -1.982 -0.948 -8.537 1.00 91.31 80 PRO A CA 1
ATOM 560 C C . PRO A 1 80 ? -2.530 -1.777 -7.372 1.00 91.31 80 PRO A C 1
ATOM 562 O O . PRO A 1 80 ? -1.806 -2.112 -6.437 1.00 91.31 80 PRO A O 1
ATOM 565 N N . ALA A 1 81 ? -3.790 -2.200 -7.466 1.00 90.25 81 ALA A N 1
ATOM 566 C CA . ALA A 1 81 ? -4.380 -3.140 -6.509 1.00 90.25 81 ALA A CA 1
ATOM 567 C C . ALA A 1 81 ? -3.555 -4.441 -6.383 1.00 90.25 81 ALA A C 1
ATOM 569 O O . ALA A 1 81 ? -3.390 -4.985 -5.292 1.00 90.25 81 ALA A O 1
ATOM 570 N N . ALA A 1 82 ? -2.955 -4.882 -7.496 1.00 90.06 82 ALA A N 1
ATOM 571 C CA . ALA A 1 82 ? -2.078 -6.048 -7.557 1.00 90.06 82 ALA A CA 1
ATOM 572 C C . ALA A 1 82 ? -0.818 -5.925 -6.673 1.00 90.06 82 ALA A C 1
ATOM 574 O O . ALA A 1 82 ? -0.246 -6.944 -6.296 1.00 90.06 82 ALA A O 1
ATOM 575 N N . ALA A 1 83 ? -0.412 -4.709 -6.275 1.00 93.12 83 ALA A N 1
ATOM 576 C CA . ALA A 1 83 ? 0.698 -4.520 -5.338 1.00 93.12 83 ALA A CA 1
ATOM 577 C C . ALA A 1 83 ? 0.402 -5.147 -3.971 1.00 93.12 83 ALA A C 1
ATOM 579 O O . ALA A 1 83 ? 1.294 -5.744 -3.378 1.00 93.12 83 ALA A O 1
ATOM 580 N N . VAL A 1 84 ? -0.846 -5.085 -3.491 1.00 93.38 84 VAL A N 1
ATOM 581 C CA . VAL A 1 84 ? -1.227 -5.720 -2.218 1.00 93.38 84 VAL A CA 1
ATOM 582 C C . VAL A 1 84 ? -1.111 -7.239 -2.329 1.00 93.38 84 VAL A C 1
ATOM 584 O O . VAL A 1 84 ? -0.487 -7.872 -1.480 1.00 93.38 84 VAL A O 1
ATOM 587 N N . GLU A 1 85 ? -1.645 -7.826 -3.405 1.00 89.94 85 GLU A N 1
ATOM 588 C CA . GLU A 1 85 ? -1.551 -9.272 -3.656 1.00 89.94 85 GLU A CA 1
ATOM 589 C C . GLU A 1 85 ? -0.094 -9.738 -3.783 1.00 89.94 85 GLU A C 1
ATOM 591 O O . GLU A 1 85 ? 0.277 -10.794 -3.265 1.00 89.94 85 GLU A O 1
ATOM 596 N N . PHE A 1 86 ? 0.742 -8.943 -4.451 1.00 91.81 86 PHE A N 1
ATOM 597 C CA . PHE A 1 86 ? 2.172 -9.193 -4.558 1.00 91.81 86 PHE A CA 1
ATOM 598 C C . PHE A 1 86 ? 2.852 -9.163 -3.184 1.00 91.81 86 PHE A C 1
ATOM 600 O O . PHE A 1 86 ? 3.563 -10.106 -2.846 1.00 91.81 86 PHE A O 1
ATOM 607 N N . CYS A 1 87 ? 2.593 -8.146 -2.356 1.00 93.81 87 CYS A N 1
ATOM 608 C CA . CYS A 1 87 ? 3.162 -8.049 -1.009 1.00 93.81 87 CYS A CA 1
ATOM 609 C C . CYS A 1 87 ? 2.778 -9.237 -0.119 1.00 93.81 87 CYS A C 1
ATOM 611 O O . CYS A 1 87 ? 3.616 -9.736 0.633 1.00 93.81 87 CYS A O 1
ATOM 613 N N . VAL A 1 88 ? 1.537 -9.717 -0.214 1.00 91.06 88 VAL A N 1
ATOM 614 C CA . VAL A 1 88 ? 1.084 -10.919 0.502 1.00 91.06 88 VAL A CA 1
ATOM 615 C C . VAL A 1 88 ? 1.860 -12.150 0.037 1.00 91.06 88 VAL A C 1
ATOM 617 O O . VAL A 1 88 ? 2.417 -12.882 0.853 1.00 91.06 88 VAL A O 1
ATOM 620 N N . ARG A 1 89 ? 1.915 -12.379 -1.278 1.00 89.06 89 ARG A N 1
ATOM 621 C CA . ARG A 1 89 ? 2.438 -13.621 -1.857 1.00 89.06 89 ARG A CA 1
ATOM 622 C C . ARG A 1 89 ? 3.959 -13.708 -1.836 1.00 89.06 89 ARG A C 1
ATOM 624 O O . ARG A 1 89 ? 4.518 -14.733 -1.466 1.00 89.06 89 ARG A O 1
ATOM 631 N N . GLU A 1 90 ? 4.611 -12.651 -2.294 1.00 90.56 90 GLU A N 1
ATOM 632 C CA . GLU A 1 90 ? 6.036 -12.643 -2.629 1.00 90.56 90 GLU A CA 1
ATOM 633 C C . GLU A 1 90 ? 6.899 -12.012 -1.546 1.00 90.56 90 GLU A C 1
ATOM 635 O O . GLU A 1 90 ? 8.127 -12.100 -1.580 1.00 90.56 90 GLU A O 1
ATOM 640 N N . GLU A 1 91 ? 6.262 -11.323 -0.609 1.00 90.62 91 GLU A N 1
ATOM 641 C CA . GLU A 1 91 ? 6.955 -10.650 0.466 1.00 90.62 91 GLU A CA 1
ATOM 642 C C . GLU A 1 91 ? 6.335 -10.972 1.844 1.00 90.62 91 GLU A C 1
ATOM 644 O O . GLU A 1 91 ? 6.735 -10.381 2.843 1.00 90.62 91 GLU A O 1
ATOM 649 N N . TRP A 1 92 ? 5.386 -11.910 1.937 1.00 90.75 92 TRP A N 1
ATOM 650 C CA . TRP A 1 92 ? 4.796 -12.401 3.194 1.00 90.75 92 TRP A CA 1
ATOM 651 C C . TRP A 1 92 ? 4.175 -11.315 4.086 1.00 90.75 92 TRP A C 1
ATOM 653 O O . TRP A 1 92 ? 4.332 -11.342 5.308 1.00 90.75 92 TRP A O 1
ATOM 663 N N . ALA A 1 93 ? 3.488 -10.334 3.496 1.00 90.62 93 ALA A N 1
ATOM 664 C CA . ALA A 1 93 ? 2.704 -9.380 4.273 1.00 90.62 93 ALA A CA 1
ATOM 665 C C . ALA A 1 93 ? 1.453 -10.059 4.854 1.00 90.62 93 ALA A C 1
ATOM 667 O O . ALA A 1 93 ? 0.646 -10.619 4.114 1.00 90.62 93 ALA A O 1
ATOM 668 N N . VAL A 1 94 ? 1.298 -10.010 6.180 1.00 91.00 94 VAL A N 1
ATOM 669 C CA . VAL A 1 94 ? 0.236 -10.738 6.909 1.00 91.00 94 VAL A CA 1
ATOM 670 C C . VAL A 1 94 ? -0.722 -9.833 7.685 1.00 91.00 94 VAL A C 1
ATOM 672 O O . VAL A 1 94 ? -1.695 -10.321 8.251 1.00 91.00 94 VAL A O 1
ATOM 675 N N . THR A 1 95 ? -0.475 -8.522 7.723 1.00 94.44 95 THR A N 1
ATOM 676 C CA . THR A 1 95 ? -1.355 -7.549 8.388 1.00 94.44 95 THR A CA 1
ATOM 677 C C . THR A 1 95 ? -1.555 -6.309 7.528 1.00 94.44 95 THR A C 1
ATOM 679 O O . THR A 1 95 ? -0.725 -5.988 6.673 1.00 94.44 95 THR A O 1
ATOM 682 N N . LEU A 1 96 ? -2.643 -5.580 7.794 1.00 97.06 96 LEU A N 1
ATOM 683 C CA . LEU A 1 96 ? -2.909 -4.284 7.170 1.00 97.06 96 LEU A CA 1
ATOM 684 C C . LEU A 1 96 ? -1.756 -3.298 7.410 1.00 97.06 96 LEU A C 1
ATOM 686 O O . LEU A 1 96 ? -1.288 -2.670 6.465 1.00 97.06 96 LEU A O 1
ATOM 690 N N . ASP A 1 97 ? -1.233 -3.220 8.635 1.00 95.56 97 ASP A N 1
ATOM 691 C CA . ASP A 1 97 ? -0.144 -2.292 8.963 1.00 95.56 97 ASP A CA 1
ATOM 692 C C . ASP A 1 97 ? 1.164 -2.616 8.241 1.00 95.56 97 ASP A C 1
ATOM 694 O O . ASP A 1 97 ? 1.869 -1.699 7.832 1.00 95.56 97 ASP A O 1
ATOM 698 N N . ASP A 1 98 ? 1.513 -3.898 8.062 1.00 95.81 98 ASP A N 1
ATOM 699 C CA . ASP A 1 98 ? 2.738 -4.255 7.335 1.00 95.81 98 ASP A CA 1
ATOM 700 C C . ASP A 1 98 ? 2.645 -3.772 5.882 1.00 95.81 98 ASP A C 1
ATOM 702 O O . ASP A 1 98 ? 3.581 -3.153 5.367 1.00 95.81 98 ASP A O 1
ATOM 706 N N . VAL A 1 99 ? 1.483 -3.949 5.244 1.00 96.88 99 VAL A N 1
ATOM 707 C CA . VAL A 1 99 ? 1.247 -3.432 3.891 1.00 96.88 99 VAL A CA 1
ATOM 708 C C . VAL A 1 99 ? 1.296 -1.902 3.865 1.00 96.88 99 VAL A C 1
ATOM 710 O O . VAL A 1 99 ? 2.025 -1.340 3.045 1.00 96.88 99 VAL A O 1
ATOM 713 N N . ILE A 1 100 ? 0.573 -1.222 4.762 1.00 97.12 100 ILE A N 1
ATOM 714 C CA . ILE A 1 100 ? 0.473 0.245 4.792 1.00 97.12 100 ILE A CA 1
ATOM 715 C C . ILE A 1 100 ? 1.815 0.904 5.131 1.00 97.12 100 ILE A C 1
ATOM 717 O O . ILE A 1 100 ? 2.242 1.817 4.430 1.00 97.12 100 ILE A O 1
ATOM 721 N N . GLU A 1 101 ? 2.496 0.472 6.189 1.00 95.19 101 GLU A N 1
ATOM 722 C CA . GLU A 1 101 ? 3.662 1.179 6.730 1.00 95.19 101 GLU A CA 1
ATOM 723 C C . GLU A 1 101 ? 4.979 0.737 6.082 1.00 95.19 101 GLU A C 1
ATOM 725 O O . GLU A 1 101 ? 5.894 1.549 5.932 1.00 95.19 101 GLU A O 1
ATOM 730 N N . ARG A 1 102 ? 5.112 -0.544 5.709 1.00 93.94 102 ARG A N 1
ATOM 731 C CA . ARG A 1 102 ? 6.417 -1.129 5.352 1.00 93.94 102 ARG A CA 1
ATOM 732 C C . ARG A 1 102 ? 6.550 -1.491 3.883 1.00 93.94 102 ARG A C 1
ATOM 734 O O . ARG A 1 102 ? 7.651 -1.362 3.356 1.00 93.94 102 ARG A O 1
ATOM 741 N N . ARG A 1 103 ? 5.477 -1.947 3.229 1.00 95.69 103 ARG A N 1
ATOM 742 C CA . ARG A 1 103 ? 5.557 -2.398 1.826 1.00 95.69 103 ARG A CA 1
ATOM 743 C C . ARG A 1 103 ? 5.180 -1.320 0.839 1.00 95.69 103 ARG A C 1
ATOM 745 O O . ARG A 1 103 ? 5.943 -1.017 -0.069 1.00 95.69 103 ARG A O 1
ATOM 752 N N . LEU A 1 104 ? 4.024 -0.704 1.055 1.00 96.25 104 LEU A N 1
ATOM 753 C CA . LEU A 1 104 ? 3.546 0.375 0.199 1.00 96.25 104 LEU A CA 1
ATOM 754 C C . LEU A 1 104 ? 3.998 1.755 0.694 1.00 96.25 104 LEU A C 1
ATOM 756 O O . LEU A 1 104 ? 3.813 2.741 -0.014 1.00 96.25 104 LEU A O 1
ATOM 760 N N . MET A 1 105 ? 4.594 1.827 1.894 1.00 95.56 105 MET A N 1
ATOM 761 C CA . MET A 1 105 ? 5.093 3.060 2.525 1.00 95.56 105 MET A CA 1
ATOM 762 C C . MET A 1 105 ? 4.053 4.196 2.563 1.00 95.56 105 MET A C 1
ATOM 764 O O . MET A 1 105 ? 4.383 5.384 2.538 1.00 95.56 105 MET A O 1
ATOM 768 N N . LEU A 1 106 ? 2.773 3.832 2.635 1.00 95.44 106 LEU A N 1
ATOM 769 C CA . LEU A 1 106 ? 1.642 4.743 2.533 1.00 95.44 106 LEU A CA 1
ATOM 770 C C . LEU A 1 106 ? 1.514 5.671 3.737 1.00 95.44 106 LEU A C 1
ATOM 772 O O . LEU A 1 106 ? 0.973 6.763 3.586 1.00 95.44 106 LEU A O 1
ATOM 776 N N . SER A 1 107 ? 2.082 5.312 4.891 1.00 94.44 107 SER A N 1
ATOM 777 C CA . SER A 1 107 ? 2.173 6.193 6.066 1.00 94.44 107 SER A CA 1
ATOM 778 C C . SER A 1 107 ? 2.840 7.545 5.767 1.00 94.44 107 SER A C 1
ATOM 780 O O . SER A 1 107 ? 2.579 8.522 6.467 1.00 94.44 107 SER A O 1
ATOM 782 N N . PHE A 1 108 ? 3.671 7.617 4.721 1.00 91.50 108 PHE A N 1
ATOM 783 C CA . PHE A 1 108 ? 4.342 8.840 4.266 1.00 91.50 108 PHE A CA 1
ATOM 784 C C . PHE A 1 108 ? 3.721 9.440 2.999 1.00 91.50 108 PHE A C 1
ATOM 786 O O . PHE A 1 108 ? 4.164 10.490 2.536 1.00 91.50 108 PHE A O 1
ATOM 793 N N . HIS A 1 109 ? 2.708 8.791 2.423 1.00 93.12 109 HIS A N 1
ATOM 794 C CA . HIS A 1 109 ? 2.092 9.239 1.184 1.00 93.12 109 HIS A CA 1
ATOM 795 C C . HIS A 1 109 ? 1.159 10.426 1.450 1.00 93.12 109 HIS A C 1
ATOM 797 O O . HIS A 1 109 ? 0.236 10.352 2.264 1.00 93.12 109 HIS A O 1
ATOM 803 N N . GLU A 1 110 ? 1.366 11.531 0.734 1.00 91.50 110 GLU A N 1
ATOM 804 C CA . GLU A 1 110 ? 0.672 12.797 0.998 1.00 91.50 110 GLU A CA 1
ATOM 805 C C . GLU A 1 110 ? -0.855 12.677 0.860 1.00 91.50 110 GLU A C 1
ATOM 807 O O . GLU A 1 110 ? -1.591 13.222 1.683 1.00 91.50 110 GLU A O 1
ATOM 812 N N . ARG A 1 111 ? -1.310 11.876 -0.113 1.00 91.62 111 ARG A N 1
ATOM 813 C CA . ARG A 1 111 ? -2.726 11.612 -0.417 1.00 91.62 111 ARG A CA 1
ATOM 814 C C . AR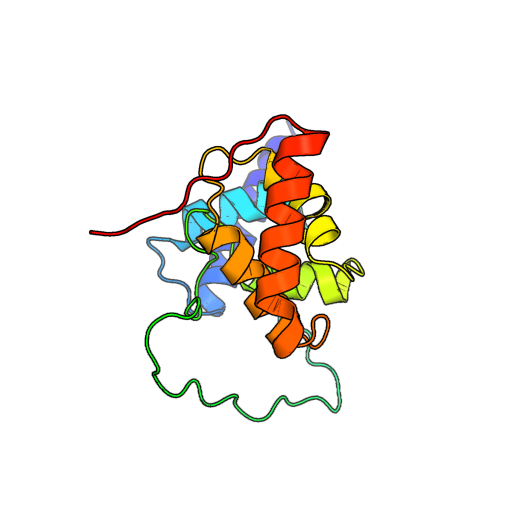G A 1 111 ? -3.335 10.431 0.353 1.00 91.62 111 ARG A C 1
ATOM 816 O O . ARG A 1 111 ? -4.435 10.004 0.014 1.00 91.62 111 ARG A O 1
ATOM 823 N N . LEU A 1 112 ? -2.639 9.872 1.354 1.00 94.50 112 LEU A N 1
ATOM 824 C CA . LEU A 1 112 ? -3.201 8.791 2.172 1.00 94.50 112 LEU A CA 1
ATOM 825 C C . LEU A 1 112 ? -4.526 9.245 2.801 1.00 94.50 112 LEU A C 1
ATOM 827 O O . LEU A 1 112 ? -4.549 10.249 3.513 1.00 94.50 112 LEU A O 1
ATOM 831 N N . SER A 1 113 ? -5.587 8.473 2.573 1.00 95.38 113 SER A N 1
ATOM 832 C CA . SER A 1 113 ? -6.939 8.700 3.093 1.00 95.38 113 SER A CA 1
ATOM 833 C C . SER A 1 113 ? -7.505 7.431 3.735 1.00 95.38 113 SER A C 1
ATOM 835 O O . SER A 1 113 ? -6.977 6.334 3.538 1.00 95.38 113 SER A O 1
ATOM 837 N N . ARG A 1 114 ? -8.618 7.549 4.470 1.00 95.81 114 ARG A N 1
ATOM 838 C CA . ARG A 1 114 ? -9.299 6.372 5.037 1.00 95.81 114 ARG A CA 1
ATOM 839 C C . ARG A 1 114 ? -9.809 5.420 3.949 1.00 95.81 114 ARG A C 1
ATOM 841 O O . ARG A 1 114 ? -9.785 4.213 4.155 1.00 95.81 114 ARG A O 1
ATOM 848 N N . GLU A 1 115 ? -10.213 5.938 2.789 1.00 93.94 115 GLU A N 1
ATOM 849 C CA . GLU A 1 115 ? -10.630 5.120 1.639 1.00 93.94 115 GLU A CA 1
ATOM 850 C C . GLU A 1 115 ? -9.468 4.308 1.064 1.00 93.94 115 GLU A C 1
ATOM 852 O O . GLU A 1 115 ? -9.641 3.138 0.746 1.00 93.94 115 GLU A O 1
ATOM 857 N N . THR A 1 116 ? -8.270 4.899 1.001 1.00 95.25 116 THR A N 1
ATOM 858 C CA . THR A 1 116 ? -7.041 4.196 0.604 1.00 95.25 116 THR A CA 1
ATOM 859 C C . THR A 1 116 ? -6.767 3.013 1.538 1.00 95.25 116 THR A C 1
ATOM 861 O O . THR A 1 116 ? -6.460 1.917 1.078 1.00 95.25 116 THR A O 1
ATOM 864 N N . ILE A 1 117 ? -6.898 3.213 2.855 1.00 97.00 117 ILE A N 1
ATOM 865 C CA . ILE A 1 117 ? -6.690 2.148 3.851 1.00 97.00 117 ILE A CA 1
ATOM 866 C C . ILE A 1 117 ? -7.782 1.075 3.727 1.00 97.00 117 ILE A C 1
ATOM 868 O O . ILE A 1 117 ? -7.480 -0.116 3.775 1.00 97.00 117 ILE A O 1
ATOM 872 N N . ALA A 1 118 ? -9.036 1.485 3.515 1.00 96.38 118 ALA A N 1
ATOM 873 C CA . ALA A 1 118 ? -10.153 0.570 3.300 1.00 96.38 118 ALA A CA 1
ATOM 874 C C . ALA A 1 118 ? -9.975 -0.287 2.034 1.00 96.38 118 ALA A C 1
ATOM 876 O O . ALA A 1 118 ? -10.235 -1.486 2.083 1.00 96.38 118 ALA A O 1
ATOM 877 N N . ASP A 1 119 ? -9.461 0.283 0.941 1.00 94.75 119 ASP A N 1
ATOM 878 C CA . ASP A 1 119 ? -9.140 -0.470 -0.278 1.00 94.75 119 ASP A CA 1
ATOM 879 C C . ASP A 1 119 ? -8.098 -1.557 -0.025 1.00 94.75 119 ASP A C 1
ATOM 881 O O . ASP A 1 119 ? -8.245 -2.687 -0.494 1.00 94.75 119 ASP A O 1
ATOM 885 N N . VAL A 1 120 ? -7.047 -1.236 0.735 1.00 96.00 120 VAL A N 1
ATOM 886 C CA . VAL A 1 120 ? -6.014 -2.213 1.101 1.00 96.00 120 VAL A CA 1
ATOM 887 C C . VAL A 1 120 ? -6.600 -3.307 1.993 1.00 96.00 120 VAL A C 1
ATOM 889 O O . VAL A 1 120 ? -6.315 -4.483 1.771 1.00 96.00 120 VAL A O 1
ATOM 892 N N . ALA A 1 121 ? -7.455 -2.955 2.955 1.00 96.75 121 ALA A N 1
ATOM 893 C CA . ALA A 1 121 ? -8.141 -3.935 3.792 1.00 96.75 121 ALA A CA 1
ATOM 894 C C . ALA A 1 121 ? -9.030 -4.873 2.957 1.00 96.75 121 ALA A C 1
ATOM 896 O O . ALA A 1 121 ? -8.955 -6.089 3.115 1.00 96.75 121 ALA A O 1
ATOM 897 N N . GLU A 1 122 ? -9.811 -4.344 2.013 1.00 94.38 122 GLU A N 1
ATOM 898 C CA . GLU A 1 122 ? -10.641 -5.152 1.111 1.00 94.38 122 GLU A CA 1
ATOM 899 C C . GLU A 1 122 ? -9.796 -6.068 0.210 1.00 94.38 122 GLU A C 1
ATOM 901 O O . GLU A 1 122 ? -10.155 -7.222 -0.035 1.00 94.38 122 GLU A O 1
ATOM 906 N N . LEU A 1 123 ? -8.643 -5.591 -0.264 1.00 92.06 123 LEU A N 1
ATOM 907 C CA . LEU A 1 123 ? -7.688 -6.408 -1.017 1.00 92.06 123 LEU A CA 1
ATOM 908 C C . LEU A 1 123 ? -7.110 -7.547 -0.165 1.00 92.06 123 LEU A C 1
ATOM 910 O O . LEU A 1 123 ? -7.007 -8.673 -0.649 1.00 92.06 123 LEU A O 1
ATOM 914 N N . LEU A 1 124 ? -6.804 -7.295 1.109 1.00 92.69 124 LEU A N 1
ATOM 915 C CA . LEU A 1 124 ? -6.370 -8.334 2.047 1.00 92.69 124 LEU A CA 1
ATOM 916 C C . LEU A 1 124 ? -7.479 -9.345 2.363 1.00 92.69 124 LEU A C 1
ATOM 918 O O . LEU A 1 124 ? -7.184 -10.531 2.522 1.00 92.69 124 LEU A O 1
ATOM 922 N N . VAL A 1 125 ? -8.744 -8.914 2.394 1.00 93.06 125 VAL A N 1
ATOM 923 C CA . VAL A 1 125 ? -9.899 -9.820 2.503 1.00 93.06 125 VAL A CA 1
ATOM 924 C C . VAL A 1 125 ? -9.995 -10.722 1.278 1.00 93.06 125 VAL A C 1
ATOM 926 O O . VAL A 1 125 ? -10.098 -11.941 1.412 1.00 93.06 125 VAL A O 1
ATOM 929 N N . ARG A 1 126 ? -9.890 -10.154 0.070 1.00 88.94 126 ARG A N 1
ATOM 930 C CA . ARG A 1 126 ? -9.896 -10.931 -1.181 1.00 88.94 126 ARG A CA 1
ATOM 931 C C . ARG A 1 126 ? -8.726 -11.907 -1.284 1.00 88.94 126 ARG A C 1
ATOM 933 O O . ARG A 1 126 ? -8.892 -12.988 -1.842 1.00 88.94 126 ARG A O 1
ATOM 940 N N . ALA A 1 127 ? -7.571 -11.548 -0.728 1.00 86.19 127 ALA A N 1
ATOM 941 C CA . ALA A 1 127 ? -6.402 -12.417 -0.645 1.00 86.19 127 ALA A CA 1
ATOM 942 C C . ALA A 1 127 ? -6.508 -13.495 0.455 1.00 86.19 127 ALA A C 1
ATOM 944 O O . ALA A 1 127 ? -5.622 -14.340 0.558 1.00 86.19 127 ALA A O 1
ATOM 945 N N . GLY A 1 128 ? -7.562 -13.478 1.281 1.00 89.06 128 GLY A N 1
ATOM 946 C CA . GLY A 1 128 ? -7.759 -14.428 2.381 1.00 89.06 128 GLY A CA 1
ATOM 947 C C . GLY A 1 128 ? -6.852 -14.194 3.594 1.00 89.06 128 GLY A C 1
ATOM 948 O O . GLY A 1 128 ? -6.732 -15.077 4.438 1.00 89.06 128 GLY A O 1
ATOM 949 N N . VAL A 1 129 ? -6.207 -13.026 3.684 1.00 92.75 129 VAL A N 1
ATOM 950 C CA . VAL A 1 129 ? -5.321 -12.645 4.799 1.00 92.75 129 VAL A CA 1
ATOM 951 C C . VAL A 1 129 ? -6.109 -12.002 5.938 1.00 92.75 129 VAL A C 1
ATOM 953 O O . VAL A 1 129 ? -5.790 -12.209 7.105 1.00 92.75 129 VAL A O 1
ATOM 956 N N . LEU A 1 130 ? -7.148 -11.234 5.602 1.00 93.38 130 LEU A N 1
ATOM 957 C CA . LEU A 1 130 ? -8.002 -10.539 6.560 1.00 93.38 130 LEU A CA 1
ATOM 958 C C . LEU A 1 130 ? -9.425 -11.106 6.520 1.00 93.38 130 LEU A C 1
ATOM 960 O O . LEU A 1 130 ? -9.981 -11.336 5.449 1.00 93.38 130 LEU A O 1
ATOM 964 N N . ALA A 1 131 ? -10.039 -11.324 7.681 1.00 94.00 131 ALA A N 1
ATOM 965 C CA . ALA A 1 131 ? -11.439 -11.727 7.745 1.00 94.00 131 ALA A CA 1
ATOM 966 C C . ALA A 1 131 ? -12.356 -10.538 7.406 1.00 94.00 131 ALA A C 1
ATOM 968 O O . ALA A 1 131 ? -12.133 -9.416 7.865 1.00 94.00 131 ALA A O 1
ATOM 969 N N . ALA A 1 132 ? -13.387 -10.773 6.589 1.00 93.75 132 ALA A N 1
ATOM 970 C CA . ALA A 1 132 ? -14.258 -9.711 6.075 1.00 93.75 132 ALA A CA 1
ATOM 971 C C . ALA A 1 132 ? -15.004 -8.943 7.182 1.00 93.75 132 ALA A C 1
ATOM 973 O O . ALA A 1 132 ? -15.202 -7.736 7.074 1.00 93.75 132 ALA A O 1
ATOM 974 N N . ASP A 1 133 ? -15.390 -9.631 8.255 1.00 96.06 133 ASP A N 1
ATOM 975 C CA . ASP A 1 133 ? -16.056 -9.068 9.433 1.00 96.06 133 ASP A CA 1
ATOM 976 C C . ASP A 1 133 ? -15.124 -8.219 10.311 1.00 96.06 133 ASP A C 1
ATOM 978 O O . ASP A 1 133 ? -15.590 -7.338 11.032 1.00 96.06 133 ASP A O 1
ATOM 982 N N . LEU A 1 134 ? -13.809 -8.428 10.208 1.00 96.62 134 LEU A N 1
ATOM 983 C CA . LEU A 1 134 ? -12.793 -7.645 10.915 1.00 96.62 134 LEU A CA 1
ATOM 984 C C . LEU A 1 134 ? -12.288 -6.439 10.114 1.00 96.62 134 LEU A C 1
ATOM 986 O O . LEU A 1 134 ? -11.613 -5.579 10.678 1.00 96.62 134 LEU A O 1
ATOM 990 N N . ALA A 1 135 ? -12.619 -6.332 8.825 1.00 95.38 135 ALA A N 1
ATOM 991 C CA . ALA A 1 135 ? -12.032 -5.329 7.937 1.00 95.38 135 ALA A CA 1
ATOM 992 C C . ALA A 1 135 ? -12.212 -3.887 8.440 1.00 95.38 135 ALA A C 1
ATOM 994 O O . ALA A 1 135 ? -11.247 -3.128 8.497 1.00 95.38 135 ALA A O 1
ATOM 995 N N . ALA A 1 136 ? -13.424 -3.513 8.859 1.00 96.12 136 ALA A N 1
ATOM 996 C CA . ALA A 1 136 ? -13.691 -2.169 9.375 1.00 96.12 136 ALA A CA 1
ATOM 997 C C . ALA A 1 136 ? -12.928 -1.876 10.680 1.00 96.12 136 ALA A C 1
ATOM 999 O O . ALA A 1 136 ? -12.394 -0.781 10.847 1.00 96.12 136 ALA A O 1
ATOM 1000 N N . VAL A 1 137 ? -12.833 -2.871 11.570 1.00 97.62 137 VAL A N 1
ATOM 1001 C CA . VAL A 1 137 ? -12.109 -2.761 12.846 1.00 97.62 137 VAL A CA 1
ATOM 1002 C C . VAL A 1 137 ? -10.616 -2.551 12.600 1.00 97.62 137 VAL A C 1
ATOM 1004 O O . VAL A 1 137 ? -10.012 -1.676 13.217 1.00 97.62 137 VAL A O 1
ATOM 1007 N N . GLU A 1 138 ? -10.025 -3.298 11.666 1.00 98.06 138 GLU A N 1
ATOM 1008 C CA . GLU A 1 138 ? -8.611 -3.142 11.312 1.00 98.06 138 GLU A CA 1
ATOM 1009 C C . GLU A 1 138 ? -8.315 -1.798 10.644 1.00 98.06 138 GLU A C 1
ATOM 1011 O O . GLU A 1 138 ? -7.275 -1.200 10.920 1.00 98.06 138 GLU A O 1
ATOM 1016 N N . VAL A 1 139 ? -9.226 -1.275 9.815 1.00 97.94 139 VAL A N 1
ATOM 1017 C CA . VAL A 1 139 ? -9.090 0.073 9.237 1.00 97.94 139 VAL A CA 1
ATOM 1018 C C . VAL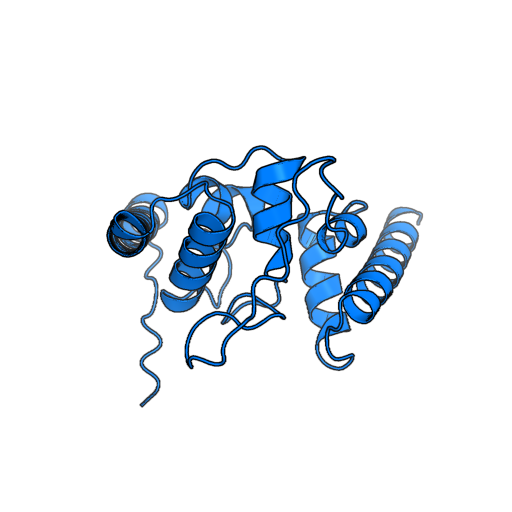 A 1 139 ? -9.038 1.131 10.340 1.00 97.94 139 VAL A C 1
ATOM 1020 O O . VAL A 1 139 ? -8.138 1.972 10.334 1.00 97.94 139 VAL A O 1
ATOM 1023 N N . ASP A 1 140 ? -9.961 1.085 11.302 1.00 97.81 140 ASP A N 1
ATOM 1024 C CA . ASP A 1 140 ? -9.996 2.052 12.405 1.00 97.81 140 ASP A CA 1
ATOM 1025 C C . ASP A 1 140 ? -8.766 1.927 13.311 1.00 97.81 140 ASP A C 1
ATOM 1027 O O . ASP A 1 140 ? -8.166 2.934 13.697 1.00 97.81 140 ASP A O 1
ATOM 1031 N N . ALA A 1 141 ? -8.332 0.697 13.589 1.00 97.62 141 ALA A N 1
ATOM 1032 C CA . ALA A 1 141 ? -7.122 0.443 14.357 1.00 97.62 141 ALA A CA 1
ATOM 1033 C C . ALA A 1 141 ? -5.864 0.956 13.633 1.00 97.62 141 ALA A C 1
ATOM 1035 O O . ALA A 1 141 ? -4.996 1.556 14.268 1.00 97.62 141 ALA A O 1
ATOM 1036 N N . CYS A 1 142 ? -5.781 0.784 12.310 1.00 97.81 142 CYS A N 1
ATOM 1037 C CA . CYS A 1 142 ? -4.691 1.301 11.486 1.00 97.81 142 CYS A CA 1
ATOM 1038 C C . CYS A 1 142 ? -4.653 2.837 11.507 1.00 97.81 142 CYS A C 1
ATOM 1040 O O . CYS A 1 142 ? -3.599 3.425 11.745 1.00 97.81 142 CYS A O 1
ATOM 1042 N N . VAL A 1 143 ? -5.805 3.504 11.355 1.00 97.44 143 VAL A N 1
ATOM 1043 C CA . VAL A 1 143 ? -5.907 4.972 11.455 1.00 97.44 143 VAL A CA 1
ATOM 1044 C C . VAL A 1 143 ? -5.422 5.470 12.820 1.00 97.44 143 VAL A C 1
ATOM 1046 O O . VAL A 1 143 ? -4.577 6.364 12.878 1.00 97.44 143 VAL A O 1
ATOM 1049 N N . ALA A 1 144 ? -5.887 4.859 13.914 1.00 96.81 144 ALA A N 1
ATOM 1050 C CA . ALA A 1 144 ? -5.465 5.230 15.265 1.00 96.81 144 ALA A CA 1
ATOM 1051 C C . ALA A 1 144 ? -3.957 4.996 15.499 1.00 96.81 144 ALA A C 1
ATOM 1053 O O . ALA A 1 144 ? -3.281 5.789 16.166 1.00 96.81 144 ALA A O 1
ATOM 1054 N N . ARG A 1 145 ? -3.390 3.924 14.9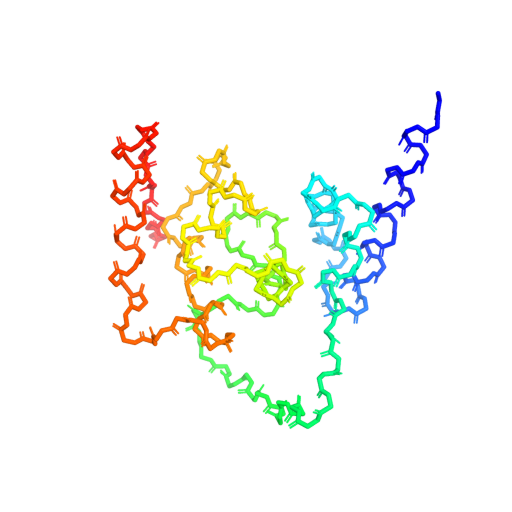31 1.00 96.00 145 ARG A N 1
ATOM 1055 C CA . ARG A 1 145 ? -1.943 3.655 14.978 1.00 96.00 145 ARG A CA 1
ATOM 1056 C C . ARG A 1 145 ? -1.135 4.700 14.218 1.00 96.00 145 ARG A C 1
ATOM 1058 O O . ARG A 1 145 ? -0.128 5.171 14.740 1.00 96.00 145 ARG A O 1
ATOM 1065 N N . LEU A 1 146 ? -1.579 5.105 13.030 1.00 96.50 146 LEU A N 1
ATOM 1066 C CA . LEU A 1 146 ? -0.905 6.146 12.253 1.00 96.50 146 LEU A CA 1
ATOM 1067 C C . LEU A 1 146 ? -0.876 7.489 12.997 1.00 96.50 146 LEU A C 1
ATOM 1069 O O . LEU A 1 146 ? 0.162 8.159 13.019 1.00 96.50 146 LEU A O 1
ATOM 1073 N N . GLU A 1 147 ? -1.974 7.852 13.659 1.00 96.00 147 GLU A N 1
ATOM 1074 C CA . GLU A 1 147 ? -2.032 9.051 14.495 1.00 96.00 147 GLU A CA 1
ATOM 1075 C C . GLU A 1 147 ? -1.087 8.939 15.700 1.00 96.00 147 GLU A C 1
ATOM 1077 O O . GLU A 1 147 ? -0.217 9.786 15.889 1.00 96.00 147 GLU A O 1
ATOM 1082 N N . SER A 1 148 ? -1.190 7.863 16.482 1.00 96.06 148 SER A N 1
ATOM 1083 C CA . SER A 1 148 ? -0.384 7.684 17.700 1.00 96.06 148 SER A CA 1
ATOM 1084 C C . SER A 1 148 ? 1.120 7.522 17.447 1.00 96.06 148 SER A C 1
ATOM 1086 O O . SER A 1 148 ? 1.926 7.994 18.248 1.00 96.06 148 SER A O 1
ATOM 1088 N N . ARG A 1 149 ? 1.521 6.870 16.349 1.00 94.81 149 ARG A N 1
ATOM 1089 C CA . ARG A 1 149 ? 2.930 6.573 16.042 1.00 94.81 149 ARG A CA 1
ATOM 1090 C C . ARG A 1 149 ? 3.618 7.675 15.241 1.00 94.81 149 ARG A C 1
ATOM 1092 O O . ARG A 1 149 ? 4.804 7.920 15.453 1.00 94.81 149 ARG A O 1
ATOM 1099 N N . TYR A 1 150 ? 2.898 8.309 14.316 1.00 92.56 150 TYR A N 1
ATOM 1100 C CA . TYR A 1 150 ? 3.473 9.263 13.361 1.00 92.56 150 TYR A CA 1
ATOM 1101 C C . TYR A 1 150 ? 2.876 10.671 13.459 1.00 92.56 150 TYR A C 1
ATOM 1103 O O . TYR A 1 150 ? 3.308 11.556 12.723 1.00 92.56 150 TYR A O 1
ATOM 1111 N N . GLY A 1 151 ? 1.875 10.896 14.317 1.00 93.56 151 GLY A N 1
ATOM 1112 C CA . GLY A 1 151 ? 1.100 12.140 14.327 1.00 93.56 151 GLY A CA 1
ATOM 1113 C C . GLY A 1 151 ? 0.305 12.348 13.034 1.00 93.56 151 GLY A C 1
ATOM 1114 O O . GLY A 1 151 ? -0.058 13.477 12.700 1.00 93.56 151 GLY A O 1
ATOM 1115 N N . ARG A 1 152 ? 0.084 11.281 12.252 1.00 92.56 152 ARG A N 1
ATOM 1116 C CA . ARG A 1 152 ? -0.541 11.363 10.931 1.00 92.56 152 ARG A CA 1
ATOM 1117 C C . ARG A 1 152 ? -2.057 11.346 11.076 1.00 92.56 152 ARG A C 1
ATOM 1119 O O . ARG A 1 152 ? -2.649 10.304 11.332 1.00 92.56 152 ARG A O 1
ATOM 1126 N N . ILE A 1 153 ? -2.680 12.491 10.823 1.00 93.25 153 ILE A N 1
ATOM 1127 C CA . ILE A 1 153 ? -4.136 12.592 10.708 1.00 93.25 153 ILE A CA 1
ATOM 1128 C C . ILE A 1 153 ? -4.547 12.046 9.339 1.00 93.25 153 ILE A C 1
ATOM 1130 O O . ILE A 1 153 ? -4.113 12.555 8.302 1.00 93.25 153 ILE A O 1
ATOM 1134 N N . VAL A 1 154 ? -5.374 11.001 9.335 1.00 93.88 154 VAL A N 1
ATOM 1135 C CA . VAL A 1 154 ? -5.897 10.398 8.105 1.00 93.88 154 VAL A CA 1
ATOM 1136 C C . VAL A 1 154 ? -7.232 11.062 7.753 1.00 93.88 154 VAL A C 1
ATOM 1138 O O . VAL A 1 154 ? -8.200 10.906 8.500 1.00 93.88 154 VAL A O 1
ATOM 1141 N N . PRO A 1 155 ? -7.324 11.799 6.632 1.00 92.38 155 PRO A N 1
ATOM 1142 C CA . PRO A 1 155 ? -8.568 12.432 6.228 1.00 92.38 155 PRO A CA 1
ATOM 1143 C C . PRO A 1 155 ? -9.628 11.389 5.857 1.00 92.38 155 PRO A C 1
ATOM 1145 O O . PRO A 1 155 ? -9.339 10.346 5.258 1.00 92.38 155 PRO A O 1
ATOM 1148 N N . GLN A 1 156 ? -10.882 11.714 6.171 1.00 81.69 156 GLN A N 1
ATOM 1149 C CA . GLN A 1 156 ? -12.032 11.079 5.543 1.00 81.69 156 GLN A CA 1
ATOM 1150 C C . GLN A 1 156 ? -12.297 11.800 4.222 1.00 81.69 156 GLN A C 1
ATOM 1152 O O . GLN A 1 156 ? -12.540 13.006 4.217 1.00 81.69 156 GLN A O 1
ATOM 1157 N N . ASN A 1 157 ? -12.254 11.083 3.103 1.00 64.50 157 ASN A N 1
ATOM 1158 C CA . ASN A 1 157 ? -12.768 11.618 1.850 1.00 64.50 157 ASN A CA 1
ATOM 1159 C C . ASN A 1 157 ? -14.299 11.554 1.913 1.00 64.50 157 ASN A C 1
ATOM 1161 O O . ASN A 1 157 ? -14.912 10.580 1.497 1.00 64.50 157 ASN A O 1
ATOM 1165 N N . ASN A 1 158 ? -14.928 12.583 2.476 1.00 44.31 158 ASN A N 1
ATOM 1166 C CA . ASN A 1 158 ? -16.350 12.806 2.254 1.00 44.31 158 ASN A CA 1
ATOM 1167 C C . ASN A 1 158 ? -16.488 13.428 0.865 1.00 44.31 158 ASN A C 1
ATOM 1169 O O . ASN A 1 158 ? -16.323 14.637 0.709 1.00 44.31 158 ASN A O 1
ATOM 1173 N N . ILE A 1 159 ? -16.750 12.606 -0.149 1.00 42.34 159 ILE A N 1
ATOM 1174 C CA . ILE A 1 159 ? -17.295 13.119 -1.405 1.00 42.34 159 ILE A CA 1
ATOM 1175 C C . ILE A 1 159 ? -18.731 13.561 -1.086 1.00 42.34 159 ILE A C 1
ATOM 1177 O O . ILE A 1 159 ? -19.604 12.718 -0.877 1.00 42.34 159 ILE A O 1
ATOM 1181 N N . LEU A 1 160 ? -18.931 14.876 -0.954 1.00 33.09 160 LEU A N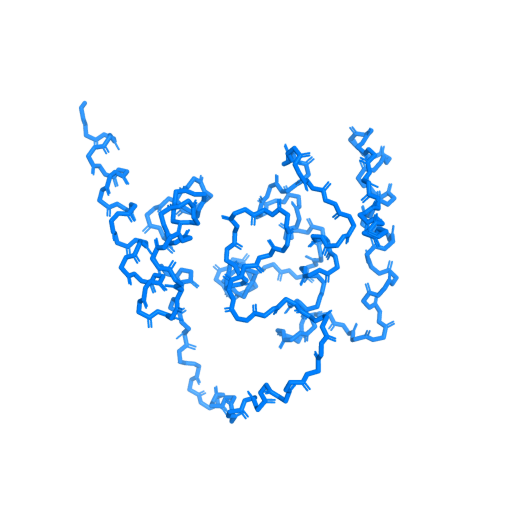 1
ATOM 1182 C CA . LEU A 1 160 ? -20.245 15.516 -1.082 1.00 33.09 160 LEU A CA 1
ATOM 1183 C C . LEU A 1 160 ? -20.665 15.532 -2.553 1.00 33.09 160 LEU A C 1
ATOM 1185 O O . LEU A 1 160 ? -19.779 15.778 -3.405 1.00 33.09 160 LEU A O 1
#

pLDDT: mean 82.04, std 20.52, range [28.97, 98.06]

Radius of gyration: 15.92 Å; Cα contacts (8 Å, |Δi|>4): 191; chains: 1; bounding box: 48×41×39 Å